Protein AF-A0A838VT21-F1 (afdb_monomer)

Solvent-accessible surface area (backbone atoms only — not comparable to full-atom values): 6260 Å² total; per-residue (Å²): 134,83,78,50,75,66,58,52,39,37,56,51,48,54,50,40,75,76,63,50,94,68,52,55,67,60,50,17,69,74,68,73,44,53,54,69,58,40,49,55,39,51,53,52,47,58,69,41,52,79,47,86,71,37,62,48,48,64,35,73,66,36,42,53,49,51,52,53,50,52,52,47,49,47,47,53,43,33,64,71,67,62,45,52,46,63,58,54,25,52,51,43,45,74,72,67,38,56,67,83,42,76,44,49,42,67,57,68,71,106

Radius of gyration: 16.08 Å; Cα contacts (8 Å, |Δi|>4): 87; chains: 1; bounding box: 35×28×44 Å

Structure (mmCIF, N/CA/C/O backbone):
data_AF-A0A838VT21-F1
#
_entry.id   AF-A0A838VT21-F1
#
loop_
_atom_site.group_PDB
_atom_site.id
_atom_site.type_symbol
_atom_site.label_atom_id
_atom_site.label_alt_id
_atom_s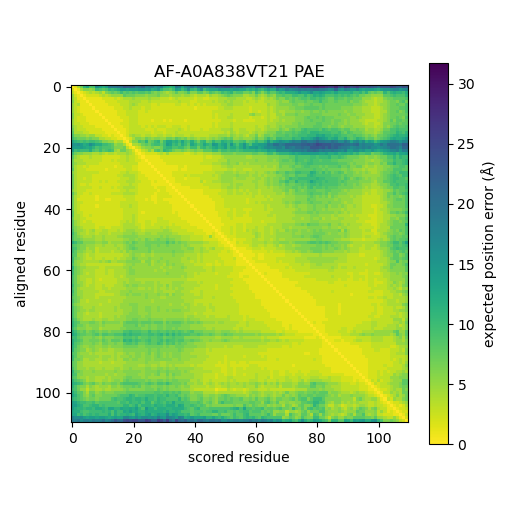ite.label_comp_id
_atom_site.label_asym_id
_atom_site.label_entity_id
_atom_site.label_seq_id
_atom_site.pdbx_PDB_ins_code
_atom_site.Cartn_x
_atom_site.Cartn_y
_atom_site.Cartn_z
_atom_site.occupancy
_atom_site.B_iso_or_equiv
_atom_site.auth_seq_id
_atom_site.auth_comp_id
_atom_site.auth_asym_id
_atom_site.auth_atom_id
_atom_site.pdbx_PDB_model_num
ATOM 1 N N . MET A 1 1 ? 0.978 -17.881 17.130 1.00 54.00 1 MET A N 1
ATOM 2 C CA . MET A 1 1 ? 1.632 -17.077 16.075 1.00 54.00 1 MET A CA 1
ATOM 3 C C . MET A 1 1 ? 1.168 -15.634 16.244 1.00 54.00 1 MET A C 1
ATOM 5 O O . MET A 1 1 ? -0.030 -15.427 16.403 1.00 54.00 1 MET A O 1
ATOM 9 N N . SER A 1 2 ? 2.075 -14.661 16.352 1.00 79.50 2 SER A N 1
ATOM 10 C CA . SER A 1 2 ? 1.704 -13.249 16.520 1.00 79.50 2 SER A CA 1
ATOM 11 C C . SER A 1 2 ? 1.254 -12.660 15.181 1.00 79.50 2 SER A C 1
ATOM 13 O O . SER A 1 2 ? 1.864 -12.929 14.152 1.00 79.50 2 SER A O 1
ATOM 15 N N . LEU A 1 3 ? 0.177 -11.867 15.189 1.00 81.88 3 LEU A N 1
ATOM 16 C CA . LEU A 1 3 ? -0.308 -11.191 13.981 1.00 81.88 3 LEU A CA 1
ATOM 17 C C . LEU A 1 3 ? 0.762 -10.237 13.442 1.00 81.88 3 LEU A C 1
ATOM 19 O O . LEU A 1 3 ? 1.352 -9.478 14.218 1.00 81.88 3 LEU A O 1
ATOM 23 N N . THR A 1 4 ? 0.954 -10.203 12.127 1.00 88.50 4 THR A N 1
ATOM 24 C CA . THR A 1 4 ? 1.822 -9.218 11.469 1.00 88.50 4 THR A CA 1
ATOM 25 C C . THR A 1 4 ? 1.237 -7.806 11.574 1.00 88.50 4 THR A C 1
ATOM 27 O O . THR A 1 4 ? 0.046 -7.614 11.828 1.00 88.50 4 THR A O 1
ATOM 30 N N . ILE A 1 5 ? 2.060 -6.775 11.352 1.00 85.81 5 ILE A N 1
ATOM 31 C CA . ILE A 1 5 ? 1.604 -5.370 11.355 1.00 85.81 5 ILE A CA 1
ATOM 32 C C . ILE A 1 5 ? 0.446 -5.160 10.366 1.00 85.81 5 ILE A C 1
ATOM 34 O O . ILE A 1 5 ? -0.519 -4.467 10.692 1.00 85.81 5 ILE A O 1
ATOM 38 N N . ARG A 1 6 ? 0.522 -5.780 9.181 1.00 83.56 6 ARG A N 1
ATOM 39 C CA . ARG A 1 6 ? -0.484 -5.628 8.124 1.00 83.56 6 ARG A CA 1
ATOM 40 C C . ARG A 1 6 ? -1.780 -6.361 8.461 1.00 83.56 6 ARG A C 1
ATOM 42 O O . ARG A 1 6 ? -2.850 -5.794 8.284 1.00 83.56 6 ARG A O 1
ATOM 49 N N . GLU A 1 7 ? -1.696 -7.551 9.052 1.00 87.81 7 GLU A N 1
ATOM 50 C CA . GLU A 1 7 ? -2.875 -8.275 9.550 1.00 87.81 7 GLU A CA 1
ATOM 51 C C . GLU A 1 7 ? -3.588 -7.523 10.675 1.00 87.81 7 GLU A C 1
ATOM 53 O O . GLU A 1 7 ? -4.817 -7.455 10.687 1.00 87.81 7 GLU A O 1
ATOM 58 N N . ARG A 1 8 ? -2.834 -6.917 11.604 1.00 90.62 8 ARG A N 1
ATOM 59 C CA . ARG A 1 8 ? -3.410 -6.068 12.656 1.00 90.62 8 ARG A CA 1
ATOM 60 C C . ARG A 1 8 ? -4.114 -4.851 12.068 1.00 90.62 8 ARG A C 1
ATOM 62 O O . ARG A 1 8 ? -5.236 -4.555 12.466 1.00 90.62 8 ARG A O 1
ATOM 69 N N . CYS A 1 9 ? -3.479 -4.184 11.105 1.00 88.81 9 CYS A N 1
ATOM 70 C CA . CYS A 1 9 ? -4.070 -3.038 10.422 1.00 88.81 9 CYS A CA 1
ATOM 71 C C . CYS A 1 9 ? -5.366 -3.419 9.697 1.00 88.81 9 CYS A C 1
ATOM 73 O O . CYS A 1 9 ? -6.366 -2.726 9.851 1.00 88.81 9 CYS A O 1
ATOM 75 N N . ARG A 1 10 ? -5.376 -4.558 8.993 1.00 88.69 10 ARG A N 1
ATOM 76 C CA . ARG A 1 10 ? -6.553 -5.068 8.280 1.00 88.69 10 ARG A CA 1
ATOM 77 C C . ARG A 1 10 ? -7.716 -5.371 9.221 1.00 88.69 10 ARG A C 1
ATOM 79 O O . ARG A 1 10 ? -8.833 -4.971 8.932 1.00 88.69 10 ARG A O 1
ATOM 86 N N . LYS A 1 11 ? -7.464 -6.002 10.376 1.00 90.25 11 LYS A N 1
ATOM 87 C CA . LYS A 1 11 ? -8.514 -6.237 11.388 1.00 90.25 11 LYS A CA 1
ATOM 88 C C . LYS A 1 11 ? -9.148 -4.936 11.887 1.00 90.25 11 LYS A C 1
ATOM 90 O O . LYS A 1 11 ? -10.347 -4.895 12.146 1.00 90.25 11 LYS A O 1
ATOM 95 N N . VAL A 1 12 ? -8.346 -3.880 12.043 1.00 90.31 12 VAL A N 1
ATOM 96 C CA . VAL A 1 12 ? -8.856 -2.550 12.407 1.00 90.31 12 VAL A CA 1
ATOM 97 C C . VAL A 1 12 ? -9.652 -1.945 11.245 1.00 90.31 12 VAL A C 1
ATOM 99 O O . VAL A 1 12 ? -10.742 -1.437 11.485 1.00 90.31 12 VAL A O 1
ATOM 102 N N . ALA A 1 13 ? -9.153 -2.042 10.009 1.00 88.50 13 ALA A N 1
ATOM 103 C CA . ALA A 1 13 ? -9.814 -1.525 8.808 1.00 88.50 13 ALA A CA 1
ATOM 104 C C . ALA A 1 13 ? -11.184 -2.173 8.572 1.00 88.50 13 ALA A C 1
ATOM 106 O O . ALA A 1 13 ? -12.176 -1.474 8.408 1.00 88.50 13 ALA A O 1
ATOM 107 N N . GLU A 1 14 ? -11.259 -3.501 8.649 1.00 88.06 14 GLU A N 1
ATOM 108 C CA . GLU A 1 14 ? -12.494 -4.269 8.485 1.00 88.06 14 GLU A CA 1
ATOM 109 C C . GLU A 1 14 ? -13.563 -3.844 9.500 1.00 88.06 14 GLU A C 1
ATOM 111 O O . GLU A 1 14 ? -14.725 -3.648 9.151 1.00 88.06 14 GLU A O 1
ATOM 116 N N . TYR A 1 15 ? -13.173 -3.636 10.759 1.00 87.50 15 TYR A N 1
ATOM 117 C CA . TYR A 1 15 ? -14.112 -3.185 11.781 1.00 87.50 15 TYR A CA 1
ATOM 118 C C . TYR A 1 15 ? -14.596 -1.749 11.541 1.00 87.50 15 TYR A C 1
ATOM 120 O O . TYR A 1 15 ? -15.782 -1.467 11.706 1.00 87.50 15 TYR A O 1
ATOM 128 N N . VAL A 1 16 ? -13.686 -0.846 11.161 1.00 85.75 16 VAL A N 1
ATOM 129 C CA . VAL A 1 16 ? -14.013 0.559 10.873 1.00 85.75 16 VAL A CA 1
ATOM 130 C C . VAL A 1 16 ? -14.946 0.663 9.664 1.00 85.75 16 VAL A C 1
ATOM 132 O O . VAL A 1 16 ? -15.963 1.347 9.753 1.00 85.75 16 VAL A O 1
ATOM 135 N N . ASN A 1 17 ? -14.668 -0.072 8.586 1.00 80.88 17 ASN A N 1
ATOM 136 C CA . ASN A 1 17 ? -15.480 -0.047 7.369 1.00 80.88 17 ASN A CA 1
ATOM 137 C C . ASN A 1 17 ? -16.877 -0.656 7.595 1.00 80.88 17 ASN A C 1
ATOM 139 O O . ASN A 1 17 ? -17.864 -0.136 7.087 1.00 80.88 17 ASN A O 1
ATOM 143 N N . ASN A 1 18 ? -16.991 -1.712 8.412 1.00 81.06 18 ASN A N 1
ATOM 144 C CA . ASN A 1 18 ? -18.269 -2.394 8.652 1.00 81.06 1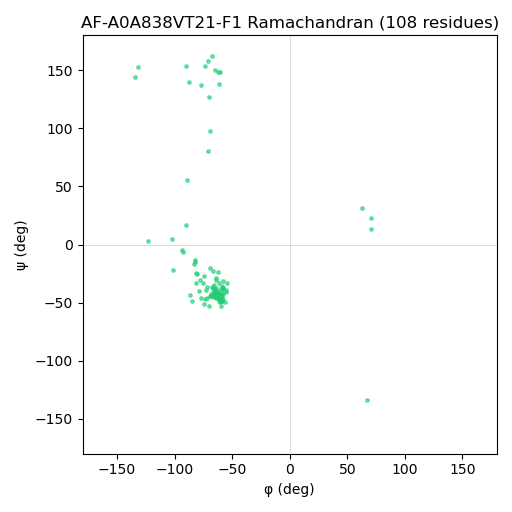8 ASN A CA 1
ATOM 145 C C . ASN A 1 18 ? -19.173 -1.710 9.694 1.00 81.06 18 ASN A C 1
ATOM 147 O O . ASN A 1 18 ? -20.380 -1.951 9.701 1.00 81.06 18 ASN A O 1
ATOM 151 N N . LYS A 1 19 ? -18.618 -0.921 10.628 1.00 76.31 19 LYS A N 1
ATOM 152 C CA . LYS A 1 19 ? -19.379 -0.333 11.753 1.00 76.31 19 LYS A CA 1
ATOM 153 C C . LYS A 1 19 ? -19.330 1.195 11.850 1.00 76.31 19 LYS A C 1
ATOM 155 O O . LYS A 1 19 ? -19.914 1.750 12.781 1.00 76.31 19 LYS A O 1
ATOM 160 N N . GLY A 1 20 ? -18.682 1.885 10.914 1.00 69.12 20 GLY A N 1
ATOM 161 C CA . GLY A 1 20 ? -18.605 3.348 10.907 1.00 69.12 20 GLY A CA 1
ATOM 162 C C . GLY A 1 20 ? -17.789 3.910 12.081 1.00 69.12 20 GLY A C 1
ATOM 163 O O . GLY A 1 20 ? -16.688 3.437 12.372 1.00 69.12 20 GLY A O 1
ATOM 164 N N . GLN A 1 21 ? -18.301 4.948 12.763 1.00 67.44 21 GLN A N 1
ATOM 165 C CA . GLN A 1 21 ? -17.594 5.643 13.852 1.00 67.44 21 GLN A CA 1
ATOM 166 C C . GLN A 1 21 ? -17.479 4.791 15.131 1.00 67.44 21 GLN A C 1
ATOM 168 O O . GLN A 1 21 ? -18.198 4.969 16.110 1.00 67.44 21 GLN A O 1
ATOM 173 N N . ALA A 1 22 ? -16.515 3.876 15.140 1.00 78.88 22 ALA A N 1
ATOM 174 C CA . ALA A 1 22 ? -16.176 3.062 16.297 1.00 78.88 22 ALA A CA 1
ATOM 175 C C . ALA A 1 22 ? -15.149 3.736 17.229 1.00 78.88 22 ALA A C 1
ATOM 177 O O . ALA A 1 22 ? -14.146 4.323 16.787 1.00 78.88 22 ALA A O 1
ATOM 178 N N . THR A 1 23 ? -15.364 3.596 18.541 1.00 89.12 23 THR A N 1
ATOM 179 C CA . THR A 1 23 ? -14.413 4.028 19.580 1.00 89.12 23 THR A CA 1
ATOM 180 C C . THR A 1 23 ? -13.205 3.095 19.643 1.00 89.12 23 THR A C 1
ATOM 182 O O . THR A 1 23 ? -13.300 1.909 19.315 1.00 89.12 23 THR A O 1
ATOM 185 N N . ILE A 1 24 ? -12.062 3.608 20.101 1.00 90.44 24 ILE A N 1
ATOM 186 C CA . ILE A 1 24 ? -10.818 2.829 20.240 1.00 90.44 24 ILE A CA 1
ATOM 187 C C . ILE A 1 24 ? -11.040 1.620 21.160 1.00 90.44 24 ILE A C 1
ATOM 189 O O . ILE A 1 24 ? -10.543 0.529 20.887 1.00 90.44 24 ILE A O 1
ATOM 193 N N . GLU A 1 25 ? -11.835 1.796 22.213 1.00 91.19 25 GLU A N 1
ATOM 194 C CA . GLU A 1 25 ? -12.244 0.772 23.173 1.00 91.19 25 GLU A CA 1
ATOM 195 C C . GLU A 1 25 ? -12.972 -0.392 22.500 1.00 91.19 25 GLU A C 1
ATOM 197 O O . GLU A 1 25 ? -12.639 -1.553 22.742 1.00 91.19 25 GLU A O 1
ATOM 202 N N . SER A 1 26 ? -13.958 -0.084 21.652 1.00 90.25 26 SER A N 1
ATOM 203 C CA . SER A 1 26 ? -14.763 -1.100 20.970 1.00 90.25 26 SER A CA 1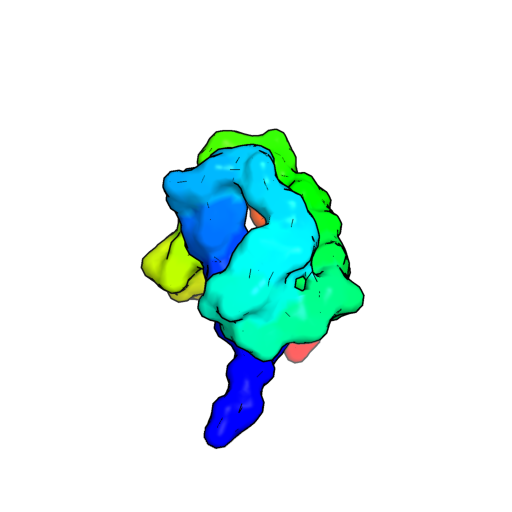
ATOM 204 C C . SER A 1 26 ? -13.914 -1.936 20.010 1.00 90.25 26 SER A C 1
ATOM 206 O O . SER A 1 26 ? -13.983 -3.167 20.027 1.00 90.25 26 SER A O 1
ATOM 208 N N . ILE A 1 27 ? -13.032 -1.277 19.254 1.00 90.94 27 ILE A N 1
ATOM 209 C CA . ILE A 1 27 ? -12.122 -1.926 18.310 1.00 90.94 27 ILE A CA 1
ATOM 210 C C . ILE A 1 27 ? -11.111 -2.791 19.066 1.00 90.94 27 ILE A C 1
ATOM 212 O O . ILE A 1 27 ? -10.886 -3.937 18.684 1.00 90.94 27 ILE A O 1
ATOM 216 N N . ALA A 1 28 ? -10.521 -2.290 20.156 1.00 93.56 28 ALA A N 1
ATOM 217 C CA . ALA A 1 28 ? -9.572 -3.047 20.975 1.00 93.56 28 ALA A CA 1
ATOM 218 C C . ALA A 1 28 ? -10.205 -4.328 21.536 1.00 93.56 28 ALA A C 1
ATOM 220 O O . ALA A 1 28 ? -9.616 -5.404 21.441 1.00 93.56 28 ALA A O 1
ATOM 221 N N . LYS A 1 29 ? -11.444 -4.230 22.038 1.00 92.12 29 LYS A N 1
ATOM 222 C CA . LYS A 1 29 ? -12.189 -5.373 22.579 1.00 92.12 29 LYS A CA 1
ATOM 223 C C . LYS A 1 29 ? -12.450 -6.451 21.525 1.00 92.12 29 LYS A C 1
ATOM 225 O O . LYS A 1 29 ? -12.301 -7.629 21.823 1.00 92.12 29 LYS A O 1
ATOM 230 N N . VAL A 1 30 ? -12.832 -6.059 20.308 1.00 90.06 30 VAL A N 1
ATOM 231 C CA . VAL A 1 30 ? -13.173 -7.008 19.232 1.00 90.06 30 VAL A CA 1
ATOM 232 C C . VAL A 1 30 ? -11.930 -7.585 18.556 1.00 90.06 30 VAL A C 1
ATOM 234 O O . VAL A 1 30 ? -11.883 -8.771 18.245 1.00 90.06 30 VAL A O 1
ATOM 237 N N . THR A 1 31 ? -10.906 -6.764 18.330 1.00 89.44 31 THR A N 1
ATOM 238 C CA . THR A 1 31 ? -9.688 -7.191 17.623 1.00 89.44 31 THR A CA 1
ATOM 239 C C . THR A 1 31 ? -8.681 -7.909 18.525 1.00 89.44 31 THR A C 1
ATOM 241 O O . THR A 1 31 ? -7.774 -8.565 18.009 1.00 89.44 31 THR A O 1
ATOM 244 N N . GLY A 1 32 ? -8.819 -7.785 19.851 1.00 91.56 32 GLY A N 1
ATOM 245 C CA . GLY A 1 32 ? -7.853 -8.286 20.834 1.00 91.56 32 GLY A CA 1
ATOM 246 C C . GLY A 1 32 ? -6.541 -7.493 20.862 1.00 91.56 32 GLY A C 1
ATOM 247 O O . GLY A 1 32 ? -5.549 -7.955 21.422 1.00 91.56 32 GLY A O 1
ATOM 248 N N . LEU A 1 33 ? -6.506 -6.317 20.226 1.00 92.44 33 LEU A N 1
ATOM 249 C CA . LEU A 1 33 ? -5.334 -5.447 20.162 1.00 92.44 33 LEU A CA 1
ATOM 250 C C . LEU A 1 33 ? -5.318 -4.451 21.322 1.00 92.44 33 LEU A C 1
ATOM 252 O O . LEU A 1 33 ? -6.358 -4.043 21.835 1.00 92.44 33 LEU A O 1
ATOM 256 N N . SER A 1 34 ? -4.124 -3.989 21.700 1.00 93.81 34 SER A N 1
ATOM 257 C CA . SER A 1 34 ? -4.003 -2.900 22.671 1.00 93.81 34 SER A CA 1
ATOM 258 C C . SER A 1 34 ? -4.594 -1.600 22.115 1.00 93.81 34 SER A C 1
ATOM 260 O O . SER A 1 34 ? -4.518 -1.326 20.913 1.00 93.81 34 SER A O 1
ATOM 262 N N . LYS A 1 35 ? -5.121 -0.743 22.999 1.00 94.12 35 LYS A N 1
ATOM 263 C CA . LYS A 1 35 ? -5.666 0.571 22.614 1.00 94.12 35 LYS A CA 1
ATOM 264 C C . LYS A 1 35 ? -4.651 1.429 21.851 1.00 94.12 35 LYS A C 1
ATOM 266 O O . LYS A 1 35 ? -5.012 2.079 20.876 1.00 94.12 35 LYS A O 1
ATOM 271 N N . SER A 1 36 ? -3.378 1.396 22.251 1.00 94.06 36 SER A N 1
ATOM 272 C CA . SER A 1 36 ? -2.305 2.124 21.563 1.00 94.06 36 SER A CA 1
ATOM 273 C C . SER A 1 36 ? -2.064 1.597 20.147 1.00 94.06 36 SER A C 1
ATOM 275 O O . SER A 1 36 ? -1.902 2.387 19.217 1.00 94.06 36 SER A O 1
ATOM 277 N N . SER A 1 37 ? -2.096 0.273 19.952 1.00 91.56 37 SER A N 1
ATOM 278 C CA . SER A 1 37 ? -1.983 -0.337 18.624 1.00 91.56 37 SER A CA 1
ATOM 279 C C . SER A 1 37 ? -3.172 0.039 17.745 1.00 91.56 37 SER A C 1
ATOM 281 O O . SER A 1 37 ? -2.976 0.417 16.593 1.00 91.56 37 SER A O 1
ATOM 283 N N . VAL A 1 38 ? -4.391 -0.020 18.289 1.00 93.62 38 VAL A N 1
ATOM 284 C CA . VAL A 1 38 ? -5.613 0.393 17.587 1.00 93.62 38 VAL A CA 1
ATOM 285 C C . VAL A 1 38 ? -5.538 1.858 17.182 1.00 93.62 38 VAL A C 1
ATOM 287 O O . VAL A 1 38 ? -5.786 2.170 16.023 1.00 93.62 38 VAL A O 1
ATOM 290 N N . HIS A 1 39 ? -5.155 2.748 18.100 1.00 93.12 39 HIS A N 1
ATOM 291 C CA . HIS A 1 39 ? -5.022 4.174 17.815 1.00 93.12 39 HIS A CA 1
ATOM 292 C C . HIS A 1 39 ? -4.054 4.423 16.652 1.00 93.12 39 HIS A C 1
ATOM 294 O O . HIS A 1 39 ? -4.410 5.097 15.689 1.00 93.12 39 HIS A O 1
ATOM 300 N N . ARG A 1 40 ? -2.859 3.815 16.686 1.00 93.19 40 ARG A N 1
ATOM 301 C CA . ARG A 1 40 ? -1.868 3.943 15.604 1.00 93.19 40 ARG A CA 1
ATOM 302 C C . ARG A 1 40 ? -2.395 3.436 14.263 1.00 93.19 40 ARG A C 1
ATOM 304 O O . ARG A 1 40 ? -2.220 4.112 13.255 1.00 93.19 40 ARG A O 1
ATOM 311 N N . HIS A 1 41 ? -3.037 2.268 14.241 1.00 92.06 41 HIS A N 1
ATOM 312 C CA . HIS A 1 41 ? -3.595 1.710 13.007 1.00 92.06 41 HIS A CA 1
ATOM 313 C C . HIS A 1 41 ? -4.758 2.546 12.471 1.00 92.06 41 HIS A C 1
ATOM 315 O O . HIS A 1 41 ? -4.808 2.790 11.272 1.00 92.06 41 HIS A O 1
ATOM 321 N N . LYS A 1 42 ? -5.643 3.039 13.344 1.00 91.00 42 LYS A N 1
ATOM 322 C CA . LYS A 1 42 ? -6.752 3.921 12.966 1.00 91.00 42 LYS A CA 1
ATOM 323 C C . LYS A 1 42 ? -6.242 5.228 12.357 1.00 91.00 42 LYS A C 1
ATOM 325 O O . LYS A 1 42 ? -6.733 5.622 11.310 1.00 91.00 42 LYS A O 1
ATOM 330 N N . GLN A 1 43 ? -5.230 5.857 12.957 1.00 91.25 43 GLN A N 1
ATOM 331 C CA . GLN A 1 43 ? -4.635 7.073 12.392 1.00 91.25 43 GLN A CA 1
ATOM 332 C C . GLN A 1 43 ? -3.959 6.816 11.044 1.00 91.25 43 GLN A C 1
ATOM 334 O O . GLN A 1 43 ? -4.125 7.596 10.113 1.00 91.25 43 GLN A O 1
ATOM 339 N N . ALA A 1 44 ? -3.253 5.692 10.906 1.00 90.06 44 ALA A N 1
ATOM 340 C CA . ALA A 1 44 ? -2.663 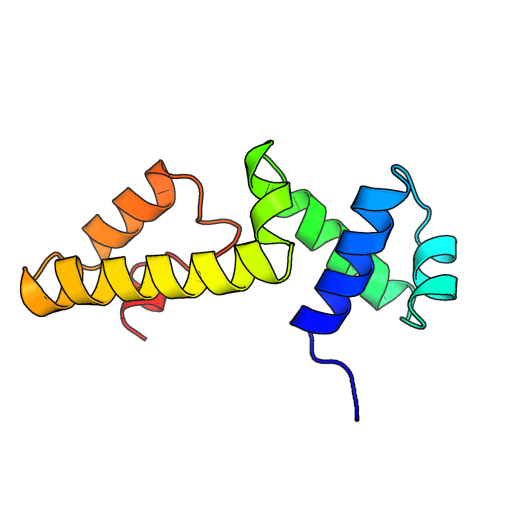5.312 9.629 1.00 90.06 44 ALA A CA 1
ATOM 341 C C . ALA A 1 44 ? -3.734 5.045 8.554 1.00 90.06 44 ALA A C 1
ATOM 343 O O . ALA A 1 44 ? -3.530 5.405 7.405 1.00 90.06 44 ALA A O 1
ATOM 344 N N . LEU A 1 45 ? -4.873 4.445 8.911 1.00 89.75 45 LEU A N 1
ATOM 345 C CA . LEU A 1 45 ? -6.000 4.249 7.992 1.00 89.75 45 LEU A CA 1
ATOM 346 C C . LEU A 1 45 ? -6.625 5.573 7.560 1.00 89.75 45 LEU A C 1
ATOM 348 O O . LEU A 1 45 ? -6.886 5.753 6.379 1.00 89.75 45 LEU A O 1
ATOM 352 N N . ILE A 1 46 ? -6.818 6.508 8.495 1.00 88.81 46 ILE A N 1
ATOM 353 C CA . ILE A 1 46 ? -7.317 7.853 8.180 1.00 88.81 46 ILE A CA 1
ATOM 354 C C . ILE A 1 46 ? -6.366 8.549 7.210 1.00 88.81 46 ILE A C 1
ATOM 356 O O . ILE A 1 46 ? -6.830 9.109 6.229 1.00 88.81 46 ILE A O 1
ATOM 360 N N . ALA A 1 47 ? -5.052 8.470 7.442 1.00 88.06 47 ALA A N 1
ATOM 361 C CA . ALA A 1 47 ? -4.062 9.048 6.539 1.00 88.06 47 ALA A CA 1
ATOM 362 C C . ALA A 1 47 ? -4.164 8.465 5.118 1.00 88.06 47 ALA A C 1
ATOM 364 O O . ALA A 1 47 ? -4.129 9.233 4.164 1.00 88.06 47 ALA A O 1
ATOM 365 N N . ARG A 1 48 ? -4.387 7.150 4.973 1.00 88.00 48 ARG A N 1
ATOM 366 C CA . ARG A 1 48 ? -4.461 6.486 3.660 1.00 88.00 48 ARG A CA 1
ATOM 367 C C . ARG A 1 48 ? -5.799 6.603 2.931 1.00 88.00 48 ARG A C 1
ATOM 369 O O . ARG A 1 48 ? -5.845 6.663 1.698 1.00 88.00 48 ARG A O 1
ATOM 376 N N . ASN A 1 49 ? -6.902 6.643 3.669 1.00 87.81 49 ASN A N 1
ATOM 377 C CA . ASN A 1 49 ? -8.251 6.605 3.107 1.00 87.81 49 ASN A CA 1
ATOM 378 C C . ASN A 1 49 ? -8.781 8.005 2.776 1.00 87.81 49 ASN A C 1
ATOM 380 O O . ASN A 1 49 ? -9.849 8.397 3.233 1.00 87.81 49 ASN A O 1
ATOM 384 N N . GLN A 1 50 ? -8.024 8.754 1.967 1.00 88.25 50 GLN A N 1
ATOM 385 C CA . GLN A 1 50 ? -8.406 10.099 1.503 1.00 88.25 50 GLN A CA 1
ATOM 386 C C . GLN A 1 50 ? -9.360 10.089 0.302 1.00 88.25 50 GLN A C 1
ATOM 388 O O . GLN A 1 50 ? -9.932 11.121 -0.042 1.00 88.25 50 GLN A O 1
ATOM 393 N N . TYR A 1 51 ? -9.515 8.940 -0.354 1.00 86.88 51 TYR A N 1
ATOM 394 C CA . TYR A 1 51 ? -10.290 8.797 -1.580 1.00 86.88 51 TYR A CA 1
ATOM 395 C C . TYR A 1 51 ? -11.242 7.606 -1.478 1.00 86.88 51 TYR A C 1
ATOM 397 O O . TYR A 1 51 ? -10.961 6.644 -0.764 1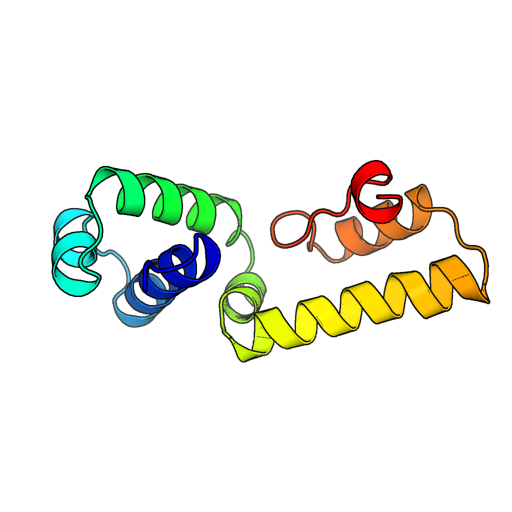.00 86.88 51 TYR A O 1
ATOM 405 N N . SER A 1 52 ? -12.356 7.652 -2.209 1.00 83.38 52 SER A N 1
ATOM 406 C CA . SER A 1 52 ? -13.370 6.587 -2.222 1.00 83.38 52 SER A CA 1
ATOM 407 C C . SER A 1 52 ? -12.803 5.226 -2.633 1.00 83.38 52 SER A C 1
ATOM 409 O O . SER A 1 52 ? -13.165 4.195 -2.078 1.00 83.38 52 SER A O 1
ATOM 411 N N . GLU A 1 53 ? -11.865 5.219 -3.577 1.00 83.88 53 GLU A N 1
ATOM 412 C CA . GLU A 1 53 ? -11.180 4.024 -4.059 1.00 83.88 53 GLU A CA 1
ATOM 413 C C . GLU A 1 53 ? -10.234 3.414 -3.012 1.00 83.88 53 GLU A C 1
ATOM 415 O O . GLU A 1 53 ? -9.912 2.229 -3.095 1.00 83.88 53 GLU A O 1
ATOM 420 N N . SER A 1 54 ? -9.815 4.186 -2.000 1.00 85.50 54 SER A N 1
ATOM 421 C CA . SER A 1 54 ? -8.871 3.723 -0.980 1.00 85.50 54 SER A CA 1
ATOM 422 C C . SER A 1 54 ? -9.412 2.574 -0.134 1.00 85.50 54 SER A C 1
ATOM 424 O O . SER A 1 54 ? -8.635 1.736 0.321 1.00 85.50 54 SER A O 1
ATOM 426 N N . GLU A 1 55 ? -10.732 2.490 0.048 1.00 84.62 55 GLU A N 1
ATOM 427 C CA . GLU A 1 55 ? -11.357 1.399 0.803 1.00 84.62 55 GLU A CA 1
ATOM 428 C C . GLU A 1 55 ? -11.047 0.030 0.193 1.00 84.62 55 GLU A C 1
ATOM 430 O O . GLU A 1 55 ? -10.824 -0.943 0.919 1.00 84.62 55 GLU A O 1
ATOM 435 N N . PHE A 1 56 ? -10.970 -0.042 -1.140 1.00 87.81 56 PHE A N 1
ATOM 436 C CA . PHE A 1 56 ? -10.667 -1.280 -1.842 1.00 87.81 56 PHE A CA 1
ATOM 437 C C . PHE A 1 56 ? -9.249 -1.773 -1.531 1.00 87.81 56 PHE A C 1
ATOM 439 O O . PHE A 1 56 ? -9.057 -2.971 -1.311 1.00 87.81 56 PHE A O 1
ATOM 446 N N . TRP A 1 57 ? -8.268 -0.872 -1.422 1.00 88.44 57 TRP A N 1
ATOM 447 C CA . TRP A 1 57 ? -6.864 -1.220 -1.163 1.00 88.44 57 TRP A CA 1
ATOM 448 C C . TRP A 1 57 ? -6.622 -1.834 0.222 1.00 88.44 57 TRP A C 1
ATOM 450 O O . TRP A 1 57 ? -5.657 -2.581 0.400 1.00 88.44 57 TRP A O 1
ATOM 460 N N . GLU A 1 58 ? -7.515 -1.584 1.182 1.00 86.25 58 GLU A N 1
ATOM 461 C CA . GLU A 1 58 ? -7.466 -2.167 2.531 1.00 86.25 58 GLU A CA 1
ATOM 462 C C . GLU A 1 58 ? -8.065 -3.583 2.601 1.00 86.25 58 GLU A C 1
ATOM 464 O O . GLU A 1 58 ? -7.823 -4.327 3.560 1.00 86.25 58 GLU A O 1
ATOM 469 N N . THR A 1 59 ? -8.820 -3.998 1.577 1.00 87.56 59 THR A N 1
ATOM 470 C CA . THR A 1 59 ? -9.313 -5.376 1.466 1.00 87.56 59 THR A CA 1
ATOM 471 C C . THR A 1 59 ? -8.171 -6.342 1.145 1.00 87.56 59 THR A C 1
ATOM 473 O O . THR A 1 59 ? -7.135 -5.956 0.598 1.00 87.56 59 THR A O 1
ATOM 476 N N . ASN 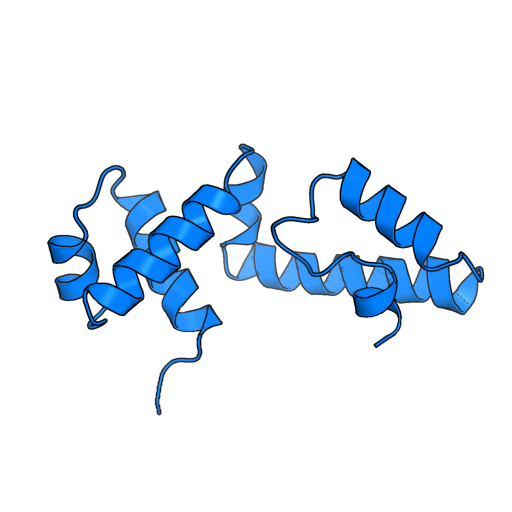A 1 60 ? -8.345 -7.635 1.452 1.00 86.81 60 ASN A N 1
ATOM 477 C CA . ASN A 1 60 ? -7.329 -8.631 1.093 1.00 86.81 60 ASN A CA 1
ATOM 478 C C . ASN A 1 60 ? -7.104 -8.674 -0.424 1.00 86.81 60 ASN A C 1
ATOM 480 O O . ASN A 1 60 ? -5.971 -8.576 -0.886 1.00 86.81 60 ASN A O 1
ATOM 484 N N . THR A 1 61 ? -8.200 -8.746 -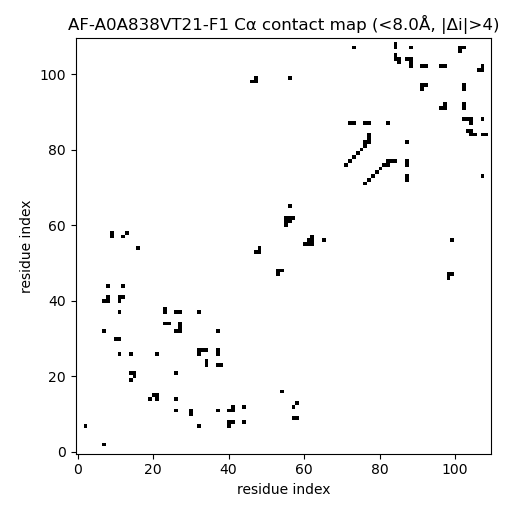1.178 1.00 90.56 61 THR A N 1
ATOM 485 C CA . THR A 1 61 ? -8.189 -8.804 -2.639 1.00 90.56 61 THR A CA 1
ATOM 486 C C . THR A 1 61 ? -7.562 -7.557 -3.250 1.00 90.56 61 THR A C 1
ATOM 488 O O . THR A 1 61 ? -6.665 -7.674 -4.081 1.00 90.56 61 THR A O 1
ATOM 491 N N . GLY A 1 62 ? -7.971 -6.363 -2.812 1.00 91.00 62 GLY A N 1
ATOM 492 C CA . GLY A 1 62 ? -7.402 -5.118 -3.320 1.00 91.00 62 GLY A CA 1
ATOM 493 C C . GLY A 1 62 ? -5.929 -4.966 -2.956 1.00 91.00 62 GLY A C 1
ATOM 494 O O . GLY A 1 62 ? -5.133 -4.587 -3.810 1.00 91.00 62 GLY A O 1
ATOM 495 N N . SER A 1 63 ? -5.516 -5.355 -1.744 1.00 87.94 63 SER A N 1
ATOM 496 C CA . SER A 1 63 ? -4.101 -5.333 -1.366 1.00 87.94 63 SER A CA 1
ATOM 497 C C . SER A 1 63 ? -3.250 -6.329 -2.160 1.00 87.94 63 SER A C 1
ATOM 499 O O . SER A 1 63 ? -2.066 -6.058 -2.364 1.00 87.94 63 SER A O 1
ATOM 501 N N . GLU A 1 64 ? -3.772 -7.498 -2.527 1.00 91.12 64 GLU A N 1
ATOM 502 C CA . GLU A 1 64 ? -3.058 -8.477 -3.358 1.00 91.12 64 GLU A CA 1
ATOM 503 C C . GLU A 1 64 ? -2.953 -7.994 -4.801 1.00 91.12 64 GLU A C 1
ATOM 505 O O . GLU A 1 64 ? -1.863 -7.991 -5.375 1.00 91.12 64 GLU A O 1
ATOM 510 N N . TRP A 1 65 ? -4.058 -7.495 -5.351 1.00 94.00 65 TRP A N 1
ATOM 511 C CA . TRP A 1 65 ? -4.090 -6.931 -6.692 1.00 94.00 65 TRP A CA 1
ATOM 512 C C . TRP A 1 65 ? -3.162 -5.719 -6.826 1.00 94.00 65 TRP A C 1
ATOM 514 O O . TRP A 1 65 ? -2.400 -5.625 -7.786 1.00 94.00 65 TRP A O 1
ATOM 524 N N . LEU A 1 66 ? -3.144 -4.832 -5.827 1.00 91.31 66 LEU A N 1
ATOM 525 C CA . LEU A 1 66 ? -2.282 -3.651 -5.812 1.00 91.31 66 LEU A CA 1
ATOM 526 C C . LEU A 1 66 ? -0.794 -4.025 -5.866 1.00 91.31 66 LEU A C 1
ATOM 528 O O . LEU A 1 66 ? -0.029 -3.389 -6.586 1.00 91.31 66 LEU A O 1
ATOM 532 N N . LYS A 1 67 ? -0.382 -5.095 -5.169 1.00 90.44 67 LYS A N 1
ATOM 533 C CA . LYS A 1 67 ? 0.994 -5.616 -5.266 1.00 90.44 67 LYS A CA 1
ATOM 534 C C . LYS A 1 67 ? 1.312 -6.090 -6.681 1.00 90.44 67 LYS A C 1
ATOM 536 O O . LYS A 1 67 ? 2.372 -5.752 -7.199 1.00 90.44 67 LYS A O 1
ATOM 541 N N . LEU A 1 68 ? 0.410 -6.853 -7.301 1.00 94.75 68 LEU A N 1
ATOM 542 C CA . LEU A 1 68 ? 0.598 -7.349 -8.667 1.00 94.75 68 LEU A CA 1
ATOM 543 C C . LEU A 1 68 ? 0.718 -6.201 -9.668 1.00 94.75 68 LEU A C 1
ATOM 545 O O . LEU A 1 68 ? 1.598 -6.230 -10.524 1.00 94.75 68 LEU A O 1
ATOM 549 N N . MET A 1 69 ? -0.125 -5.179 -9.536 1.00 94.88 69 MET A N 1
ATOM 550 C CA . MET A 1 69 ? -0.086 -4.012 -10.409 1.00 94.88 69 MET A CA 1
ATOM 551 C C . MET A 1 69 ? 1.233 -3.243 -10.261 1.00 94.88 69 MET A C 1
ATOM 553 O O . MET A 1 69 ? 1.872 -2.962 -11.271 1.00 94.88 69 MET A O 1
ATOM 557 N N . VAL A 1 70 ? 1.703 -2.987 -9.034 1.00 92.56 70 VAL A N 1
ATOM 558 C CA . VAL A 1 70 ? 2.995 -2.313 -8.801 1.00 92.56 70 VAL A CA 1
ATOM 559 C C . VAL A 1 70 ? 4.155 -3.125 -9.379 1.00 92.56 70 VAL A C 1
ATOM 561 O O . VAL A 1 70 ? 5.001 -2.566 -10.074 1.00 92.56 70 VAL A O 1
ATOM 564 N N . ILE A 1 71 ? 4.173 -4.445 -9.161 1.00 93.88 71 ILE A N 1
ATOM 565 C CA . ILE A 1 71 ? 5.179 -5.339 -9.755 1.00 93.88 71 ILE A CA 1
ATOM 566 C C . ILE A 1 71 ? 5.125 -5.266 -11.285 1.00 93.88 71 ILE A C 1
ATOM 568 O O . ILE A 1 71 ? 6.166 -5.161 -11.927 1.00 93.88 71 ILE A O 1
ATOM 572 N N . GLY A 1 72 ? 3.926 -5.279 -11.872 1.00 96.12 72 GLY A N 1
ATOM 573 C CA . GLY A 1 72 ? 3.733 -5.136 -13.312 1.00 96.12 72 GLY A CA 1
ATOM 574 C C . GLY A 1 72 ? 4.279 -3.810 -13.840 1.00 96.12 72 GLY A C 1
ATOM 575 O O . GLY A 1 72 ? 5.006 -3.806 -14.830 1.00 96.12 72 GLY A O 1
ATOM 576 N N . VAL A 1 73 ? 4.004 -2.699 -13.153 1.00 94.62 73 VAL A N 1
ATOM 577 C CA . VAL A 1 73 ? 4.515 -1.377 -13.535 1.00 94.62 73 VAL A CA 1
ATOM 578 C C . VAL A 1 73 ? 6.042 -1.358 -13.516 1.00 94.62 73 VAL A C 1
ATOM 580 O O . VAL A 1 73 ? 6.662 -0.975 -14.506 1.00 94.62 73 VAL A O 1
ATOM 583 N N . VAL A 1 74 ? 6.661 -1.826 -12.431 1.00 93.00 74 VAL A N 1
ATOM 584 C CA . VAL A 1 74 ? 8.127 -1.860 -12.312 1.00 93.00 74 VAL A CA 1
ATOM 585 C C . VAL A 1 74 ? 8.746 -2.787 -13.358 1.00 93.00 74 VAL A C 1
ATOM 587 O O . VAL A 1 74 ? 9.723 -2.422 -14.006 1.00 93.00 74 VAL A O 1
ATOM 590 N N . TYR A 1 75 ? 8.173 -3.970 -13.571 1.00 95.19 75 TYR A N 1
ATOM 591 C CA . TYR A 1 75 ? 8.725 -4.951 -14.499 1.00 95.19 75 TYR A CA 1
ATOM 592 C C . TYR A 1 75 ? 8.581 -4.530 -15.967 1.00 95.19 75 TYR A C 1
ATOM 594 O O . TYR A 1 75 ? 9.563 -4.515 -16.706 1.00 95.19 75 TYR A O 1
ATOM 602 N N . TYR A 1 76 ? 7.373 -4.187 -16.415 1.00 97.38 76 TYR A N 1
ATOM 603 C CA . TYR A 1 76 ? 7.157 -3.851 -17.820 1.00 97.38 76 TYR A CA 1
ATOM 604 C C . TYR A 1 76 ? 7.728 -2.474 -18.158 1.00 97.38 76 TYR A C 1
ATOM 606 O O . TYR A 1 76 ? 8.464 -2.358 -19.127 1.00 97.38 76 TYR A O 1
ATOM 614 N N . PHE A 1 77 ? 7.473 -1.442 -17.355 1.00 95.12 77 PHE A N 1
ATOM 615 C CA . PHE A 1 77 ? 7.934 -0.094 -17.697 1.00 95.12 77 PHE A CA 1
ATOM 616 C C . PHE A 1 77 ? 9.363 0.172 -17.219 1.00 95.12 77 PHE A C 1
ATOM 618 O O . PHE A 1 77 ? 10.166 0.709 -17.973 1.00 95.12 77 PHE A O 1
ATOM 625 N N . GLY A 1 78 ? 9.711 -0.233 -15.998 1.00 93.75 78 GLY A N 1
ATOM 626 C CA . GLY A 1 78 ? 11.051 -0.005 -15.452 1.00 93.75 78 GLY A CA 1
ATOM 627 C C . GLY A 1 78 ? 12.118 -0.923 -16.046 1.00 93.75 78 GLY A C 1
ATOM 628 O O . GLY A 1 78 ? 13.151 -0.446 -16.504 1.00 93.75 78 GLY A O 1
ATOM 629 N N . VAL A 1 79 ? 11.877 -2.238 -16.052 1.00 92.75 79 VAL A N 1
ATOM 630 C CA . VAL A 1 79 ? 12.889 -3.226 -16.473 1.00 92.75 79 VAL A CA 1
ATOM 631 C C . VAL A 1 79 ? 12.911 -3.425 -17.987 1.00 92.75 79 VAL A C 1
ATOM 633 O O . VAL A 1 79 ? 13.990 -3.400 -18.571 1.00 92.75 79 VAL A O 1
ATOM 636 N N . LYS A 1 80 ? 11.757 -3.639 -18.638 1.00 95.75 80 LYS A N 1
ATOM 637 C CA . LYS A 1 80 ? 11.737 -3.908 -20.090 1.00 95.75 80 LYS A CA 1
ATOM 638 C C . LYS A 1 80 ? 11.931 -2.652 -20.932 1.00 95.75 80 LYS A C 1
ATOM 640 O O . LYS A 1 80 ? 12.739 -2.678 -21.851 1.00 95.75 80 LYS A O 1
ATOM 645 N N . GLU A 1 81 ? 11.222 -1.575 -20.602 1.00 96.06 81 GLU A N 1
ATOM 646 C CA . GLU A 1 81 ? 11.282 -0.321 -21.369 1.00 96.06 81 GLU A CA 1
ATOM 647 C C . GLU A 1 81 ? 12.325 0.678 -20.832 1.00 96.06 81 GLU A C 1
ATOM 649 O O . GLU A 1 81 ? 12.566 1.715 -21.446 1.00 96.06 81 GLU A O 1
ATOM 654 N N . GLY A 1 82 ? 12.963 0.391 -19.691 1.00 93.38 82 GLY A N 1
ATOM 655 C CA . GLY A 1 82 ? 14.022 1.238 -19.132 1.00 93.38 82 GLY A CA 1
ATOM 656 C C . GLY A 1 82 ? 13.537 2.579 -18.569 1.00 93.38 82 GLY A C 1
ATOM 657 O O . GLY A 1 82 ? 14.319 3.528 -18.478 1.00 93.38 82 GLY A O 1
ATOM 658 N N . ILE A 1 83 ? 12.258 2.697 -18.201 1.00 95.25 83 ILE A N 1
ATOM 659 C CA . ILE A 1 83 ? 11.704 3.933 -17.639 1.00 95.25 83 ILE A CA 1
ATOM 660 C C . ILE A 1 83 ? 12.270 4.164 -16.231 1.00 95.25 83 ILE A C 1
ATOM 662 O O . ILE A 1 83 ? 12.177 3.315 -15.345 1.00 95.25 83 ILE A O 1
ATOM 666 N N . GLY A 1 84 ? 12.835 5.356 -16.018 1.00 91.81 84 GLY A N 1
ATOM 667 C CA . GLY A 1 84 ? 13.444 5.747 -14.746 1.00 91.81 84 GLY A CA 1
ATOM 668 C C . GLY A 1 84 ? 12.469 5.729 -13.563 1.00 91.81 84 GLY A C 1
ATOM 669 O O . GLY A 1 84 ? 11.279 6.025 -13.703 1.00 91.81 84 GLY A O 1
ATOM 670 N N . CYS A 1 85 ? 12.998 5.432 -12.372 1.00 91.25 85 CYS A N 1
ATOM 671 C CA . CYS A 1 85 ? 12.229 5.323 -11.126 1.00 91.25 85 CYS A CA 1
ATOM 672 C C . CYS A 1 85 ? 11.462 6.608 -10.789 1.00 91.25 85 CYS A C 1
ATOM 674 O O . CYS A 1 85 ? 10.379 6.545 -10.219 1.00 91.25 85 CYS A O 1
ATOM 676 N N . GLU A 1 86 ? 11.996 7.768 -11.164 1.00 93.31 86 GLU A N 1
ATOM 677 C CA . GLU A 1 86 ? 11.365 9.074 -10.990 1.00 93.31 86 GLU A CA 1
ATOM 678 C C . GLU A 1 86 ? 10.051 9.164 -11.774 1.00 93.31 86 GLU A C 1
ATOM 680 O O . GLU A 1 86 ? 9.037 9.598 -11.235 1.00 93.31 86 GLU A O 1
ATOM 685 N N . ARG A 1 87 ? 10.029 8.669 -13.017 1.00 94.19 87 ARG A N 1
ATOM 686 C CA . ARG A 1 87 ? 8.826 8.669 -13.865 1.00 94.19 87 ARG A CA 1
ATOM 687 C C . ARG A 1 87 ? 7.791 7.658 -13.392 1.00 94.19 87 ARG A C 1
ATOM 689 O O . ARG A 1 87 ? 6.597 7.943 -13.416 1.00 94.19 87 ARG A O 1
ATOM 696 N N . LEU A 1 88 ? 8.239 6.500 -12.911 1.00 94.44 88 LEU A N 1
ATOM 697 C CA . LEU A 1 88 ? 7.346 5.522 -12.287 1.00 94.44 88 LEU A CA 1
ATOM 698 C C . LEU A 1 88 ? 6.728 6.077 -10.995 1.00 94.44 88 LEU A C 1
ATOM 700 O O . LEU A 1 88 ? 5.529 5.918 -10.775 1.00 94.44 88 LEU A O 1
ATOM 704 N N . ALA A 1 89 ? 7.516 6.773 -10.171 1.00 92.56 89 ALA A N 1
ATOM 705 C CA . ALA A 1 89 ? 7.035 7.438 -8.964 1.00 92.56 89 ALA A CA 1
ATOM 706 C C . ALA A 1 89 ? 6.006 8.535 -9.285 1.00 92.56 89 ALA A C 1
ATOM 708 O O . ALA A 1 89 ? 4.959 8.599 -8.637 1.00 92.56 89 ALA A O 1
ATOM 709 N N . GLU A 1 90 ? 6.264 9.361 -10.305 1.00 94.00 90 GLU A N 1
ATOM 710 C CA . GLU A 1 90 ? 5.316 10.366 -10.806 1.00 94.00 90 GLU A CA 1
ATOM 711 C C . GLU A 1 90 ? 4.000 9.714 -11.250 1.00 94.00 90 GLU A C 1
ATOM 713 O O . GLU A 1 90 ? 2.929 10.155 -10.833 1.00 94.00 90 GLU A O 1
ATOM 718 N N . PHE A 1 91 ? 4.067 8.625 -12.026 1.00 93.69 91 PHE A N 1
ATOM 719 C CA . PHE A 1 91 ? 2.884 7.885 -12.469 1.00 93.69 91 PHE A CA 1
ATOM 720 C C . PHE A 1 91 ? 2.070 7.340 -11.289 1.00 93.69 91 PHE A C 1
ATOM 722 O O . PHE A 1 91 ? 0.876 7.620 -11.185 1.00 93.69 91 PHE A O 1
ATOM 729 N N . LEU A 1 92 ? 2.709 6.613 -10.366 1.00 92.81 92 LEU A N 1
ATOM 730 C CA . LEU A 1 92 ? 2.036 6.032 -9.199 1.00 92.81 92 LEU A CA 1
ATOM 731 C C . LEU A 1 92 ? 1.461 7.111 -8.259 1.00 92.81 92 LEU A C 1
ATOM 733 O O . LEU A 1 92 ? 0.419 6.897 -7.635 1.00 92.81 92 LEU A O 1
ATOM 737 N N . SER A 1 93 ? 2.098 8.285 -8.191 1.00 91.25 93 SER A N 1
ATOM 738 C CA . SER A 1 93 ? 1.571 9.455 -7.473 1.00 91.25 93 SER A CA 1
ATOM 739 C C . SER A 1 93 ? 0.335 10.025 -8.165 1.00 91.25 93 SER A C 1
ATOM 741 O O . SER A 1 93 ? -0.661 10.309 -7.500 1.00 91.25 93 SER A O 1
ATOM 743 N N . ALA A 1 94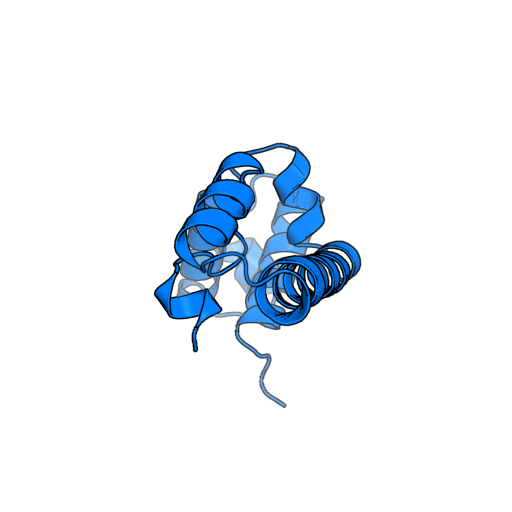 ? 0.370 10.160 -9.495 1.00 92.12 94 ALA A N 1
ATOM 744 C CA . ALA A 1 94 ? -0.735 10.698 -10.285 1.00 92.12 94 ALA A CA 1
ATOM 745 C C . ALA A 1 94 ? -2.005 9.842 -10.160 1.00 92.12 94 ALA A C 1
ATOM 747 O O . ALA A 1 94 ? -3.110 10.381 -10.123 1.00 92.12 94 ALA A O 1
ATOM 748 N N . ILE A 1 95 ? -1.848 8.523 -10.007 1.00 90.88 95 ILE A N 1
ATOM 749 C CA . ILE A 1 95 ? -2.955 7.596 -9.728 1.00 90.88 95 ILE A CA 1
ATOM 750 C C . ILE A 1 95 ? -3.228 7.388 -8.226 1.00 90.88 95 ILE A C 1
ATOM 752 O O . ILE A 1 95 ? -3.931 6.453 -7.854 1.00 90.88 95 ILE A O 1
ATOM 756 N N . ARG A 1 96 ? -2.714 8.281 -7.364 1.00 89.62 96 ARG A N 1
ATOM 757 C CA . ARG A 1 96 ? -3.042 8.396 -5.927 1.00 89.62 96 ARG A CA 1
ATOM 758 C C . ARG A 1 96 ? -2.677 7.180 -5.070 1.00 89.62 96 ARG A C 1
ATOM 760 O O . ARG A 1 96 ? -3.322 6.907 -4.060 1.00 89.62 96 ARG A O 1
ATOM 767 N N . LEU A 1 97 ? -1.612 6.462 -5.421 1.00 88.19 97 LEU A N 1
ATOM 768 C CA . LEU A 1 97 ? -1.199 5.260 -4.683 1.00 88.19 97 LEU A CA 1
ATOM 769 C C . LEU A 1 97 ? -0.158 5.498 -3.593 1.00 88.19 97 LEU A C 1
ATOM 771 O O . LEU A 1 97 ? 0.173 4.562 -2.865 1.00 88.19 97 LEU A O 1
ATOM 775 N N . GLY A 1 98 ? 0.346 6.726 -3.461 1.00 83.38 98 GLY A N 1
ATOM 776 C CA . GLY A 1 98 ? 1.452 7.033 -2.550 1.00 83.38 98 GLY A CA 1
ATOM 777 C C . GLY A 1 98 ? 1.159 6.782 -1.078 1.00 83.38 98 GLY A C 1
ATOM 778 O O . GLY A 1 98 ? 2.074 6.508 -0.311 1.00 83.38 98 GLY A O 1
ATOM 779 N N . GLU A 1 99 ? -0.114 6.788 -0.698 1.00 85.69 99 GLU A N 1
ATOM 780 C CA . GLU A 1 99 ? -0.510 6.479 0.670 1.00 85.69 99 GLU A CA 1
ATOM 781 C C . GLU A 1 99 ? -0.548 4.966 0.955 1.00 85.69 99 GLU A C 1
ATOM 783 O O . GLU A 1 99 ? -0.365 4.532 2.090 1.00 85.69 99 GLU A O 1
ATOM 788 N N . HIS A 1 100 ? -0.752 4.131 -0.068 1.00 84.31 100 HIS A N 1
ATOM 789 C CA . HIS A 1 100 ? -0.946 2.680 0.080 1.00 84.31 100 HIS A CA 1
ATOM 790 C C . HIS A 1 100 ? 0.302 1.856 -0.245 1.00 84.31 100 HIS A C 1
ATOM 792 O O . HIS A 1 100 ? 0.435 0.709 0.202 1.00 84.31 100 HIS A O 1
ATOM 798 N N . VAL A 1 101 ? 1.219 2.437 -1.017 1.00 82.00 101 VAL A N 1
ATOM 799 C CA . VAL A 1 101 ? 2.446 1.807 -1.505 1.00 82.00 101 VAL A CA 1
ATOM 800 C C . VAL A 1 101 ? 3.614 2.768 -1.302 1.00 82.00 101 VAL A C 1
ATOM 802 O O . VAL A 1 101 ? 3.476 3.973 -1.473 1.00 82.00 101 VAL A O 1
ATOM 805 N N . GLY A 1 102 ? 4.791 2.238 -0.968 1.00 81.69 102 GLY A N 1
ATOM 806 C CA . GLY A 1 102 ? 6.022 3.024 -1.020 1.00 81.69 102 GLY A CA 1
ATOM 807 C C . GLY A 1 102 ? 6.383 3.329 -2.472 1.00 81.69 102 GLY A C 1
ATOM 808 O O . GLY A 1 102 ? 6.957 2.479 -3.141 1.00 81.69 102 GLY A O 1
ATOM 809 N N . ILE A 1 103 ? 6.022 4.516 -2.958 1.00 82.19 103 ILE A N 1
ATOM 810 C CA . ILE A 1 103 ? 6.216 4.912 -4.365 1.00 82.19 103 ILE A CA 1
ATOM 811 C C . ILE A 1 103 ? 7.411 5.843 -4.583 1.00 82.19 103 ILE A C 1
ATOM 813 O O . ILE A 1 103 ? 7.598 6.344 -5.688 1.00 82.19 103 ILE A O 1
ATOM 817 N N . SER A 1 104 ? 8.206 6.130 -3.547 1.00 79.06 104 SER A N 1
ATOM 818 C CA . SER A 1 104 ? 9.384 6.981 -3.722 1.00 79.06 104 SER A CA 1
ATOM 819 C C . SER A 1 104 ? 10.368 6.321 -4.698 1.00 79.06 104 SER A C 1
ATOM 821 O O . SER A 1 104 ? 10.495 5.094 -4.696 1.00 79.06 104 SER A O 1
ATOM 823 N N . PRO A 1 105 ? 11.135 7.096 -5.488 1.00 75.69 105 PRO A N 1
ATOM 824 C CA . PRO A 1 105 ? 12.137 6.521 -6.388 1.00 75.69 105 PRO A CA 1
ATOM 825 C C . PRO A 1 105 ? 13.134 5.604 -5.664 1.00 75.69 105 PRO A C 1
ATOM 827 O O . PRO A 1 105 ? 13.571 4.595 -6.209 1.00 75.69 105 PRO A O 1
ATOM 830 N N . SER A 1 106 ? 13.452 5.918 -4.403 1.00 75.25 106 SER A N 1
ATOM 831 C CA . SER A 1 106 ? 14.268 5.075 -3.527 1.00 75.25 106 SER A CA 1
ATOM 832 C C . SER A 1 106 ? 13.597 3.754 -3.140 1.00 75.25 106 SER A C 1
ATOM 834 O O . SER A 1 106 ? 14.289 2.745 -3.085 1.00 75.25 106 SER A O 1
ATOM 836 N N . ALA A 1 107 ? 12.282 3.745 -2.904 1.00 71.00 107 ALA A N 1
ATOM 837 C CA . ALA A 1 107 ? 11.515 2.541 -2.584 1.00 71.00 107 ALA A CA 1
ATOM 838 C C . ALA A 1 107 ? 11.277 1.649 -3.812 1.00 71.00 107 ALA A C 1
ATOM 840 O O . ALA A 1 107 ? 11.123 0.444 -3.671 1.00 71.00 107 ALA A O 1
ATOM 841 N N . ILE A 1 108 ? 11.259 2.231 -5.016 1.00 74.19 108 ILE A N 1
ATOM 842 C CA . ILE A 1 108 ? 11.183 1.474 -6.275 1.00 74.19 108 ILE A CA 1
ATOM 843 C C . ILE A 1 108 ? 12.532 0.820 -6.609 1.00 74.19 108 ILE A C 1
ATOM 845 O O . ILE A 1 108 ? 12.570 -0.251 -7.206 1.00 74.19 108 ILE A O 1
ATOM 849 N N . ARG A 1 109 ? 13.643 1.467 -6.237 1.00 72.12 109 ARG A N 1
ATOM 850 C CA . ARG A 1 109 ? 15.004 0.973 -6.493 1.00 72.12 109 ARG A CA 1
ATOM 851 C C . ARG A 1 109 ? 15.444 -0.140 -5.533 1.00 72.12 109 ARG A C 1
ATOM 853 O O . ARG A 1 109 ? 16.304 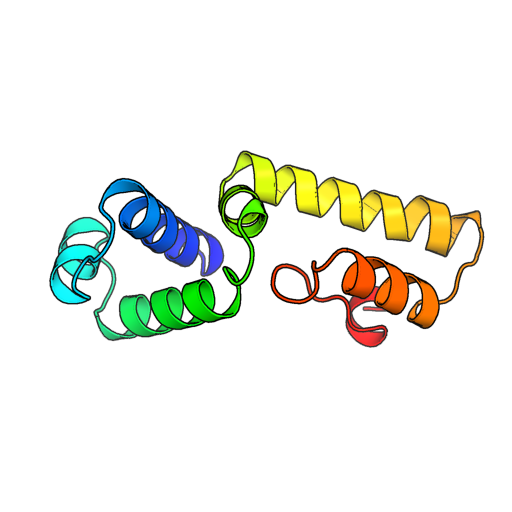-0.931 -5.913 1.00 72.12 109 ARG A O 1
ATOM 860 N N . SER A 1 110 ? 14.946 -0.124 -4.295 1.00 59.28 110 SER A N 1
ATOM 861 C CA . SER A 1 110 ? 15.342 -1.031 -3.203 1.00 59.28 110 SER A CA 1
ATOM 862 C C . SER A 1 110 ? 14.812 -2.446 -3.376 1.00 59.28 110 SER A C 1
ATOM 864 O O . SER A 1 110 ? 15.583 -3.385 -3.089 1.00 59.28 110 SER A O 1
#

Mean predicted aligned error: 5.11 Å

pLDDT: mean 87.92, std 7.41, range [54.0, 97.38]

Nearest PDB structures (foldseek):
  7bhy-assembly2_C-2  TM=6.689E-01  e=1.370E+00  Bacillus subtilis subsp. subtilis str. 168
  4hx8-assembly1_B  TM=3.688E-01  e=3.794E-01  Bacillus subtilis subsp. subtilis str. 168
  1on1-assembly1_A  TM=3.517E-01  e=5.164E-01  Bacillus subtilis
  3r60-assembly1_B  TM=3.666E-01  e=7.788E-01  Bacillus subtilis
  3r61-assembly1_B  TM=3.679E-01  e=1.007E+00  Bacillus subtilis

Secondary structure (DSSP, 8-state):
-PPPHHHHHHHHHHHHHHHSS--HHHHHHHH---HHHHHHHHHHHHHH--STTHHHHHSHHHHHHHHHHHHHIIIIIIIIS---HHHHHHHHHHTT-TTTS--SHHHHH-

Foldseek 3Di:
DDDDLLRLLLLLLVCCVVPPDDDLVVSCVVSVHDSVSSVVSVVLLVQQPPDPCSSQCSDPVNVVVVVVVLVVLCCVCCPVVVDQLVVQLVVCVVVPCVSNDVSPSVSSVD

Sequence (110 aa):
MSLTIRERCRKVAEYVNNKGQATIESIAKVTGLSKSSVHRHKQALIARNQYSESEFWETNTGSEWLKLMVIGVVYYFGVKEGIGCERLAEFLSAIRLGEHVGISPSAIRS